Protein AF-A0A1Y1NJ45-F1 (afdb_monomer)

Solvent-accessible surface area (backbone atoms only — not comparable to full-atom values): 7985 Å² total; per-residue (Å²): 138,84,81,80,82,83,87,80,72,80,78,77,74,79,76,69,80,64,77,58,58,68,73,54,51,50,49,52,55,50,52,35,46,43,73,50,48,62,86,56,93,63,88,50,78,90,47,45,63,61,34,39,52,48,31,39,54,49,48,51,52,51,54,50,58,70,46,32,60,91,89,57,95,61,66,85,69,90,86,87,76,86,72,85,90,79,79,76,90,71,61,75,84,65,63,78,72,66,75,86,72,83,82,74,89,77,80,84,85,85,84,80,81,88,131

Organism: Photinus pyralis (NCBI:txid7054)

Nearest PDB structures (foldseek):
  5hyc-assembly1_A  TM=8.487E-01  e=8.326E-08  Pyricularia oryzae 70-15
  5hxl-assembly1_A-2  TM=9.280E-01  e=4.663E-07  Pyricularia oryzae 70-15
  5hyc-assembly1_B  TM=8.579E-01  e=4.970E-07  Pyricularia oryzae 70-15
  8glv-assembly1_Lr  TM=4.256E-01  e=1.423E+00  Chlamydomonas reinhardtii

pLDDT: mean 78.58, std 21.64, range [36.03, 98.62]

Foldseek 3Di:
DDDDDDPPDDPPPPPDDPLDDPVVLVVQLVVQLCVLPVPPPFDDPVCQVVSQVSSQVSSVVVSQVSSADPPDPHRPDDDDDGDDDDHDDDDPVVVVPDDDDDDPDDDDDDDDDDD

Structure (mmCIF, N/CA/C/O backbone):
data_AF-A0A1Y1NJ45-F1
#
_entry.id   AF-A0A1Y1NJ45-F1
#
loop_
_atom_site.group_PDB
_atom_site.id
_atom_site.type_symbol
_atom_site.label_atom_id
_atom_site.label_alt_id
_atom_site.label_comp_id
_atom_site.label_asym_id
_atom_site.label_entity_id
_atom_site.label_seq_id
_atom_site.pdbx_PDB_ins_code
_atom_site.Cartn_x
_atom_site.Cartn_y
_atom_site.Cartn_z
_atom_site.occupancy
_atom_site.B_iso_or_equiv
_atom_site.auth_seq_id
_atom_site.auth_comp_id
_atom_site.auth_asym_id
_atom_site.auth_atom_id
_atom_site.pdbx_PDB_model_num
ATOM 1 N N . PRO A 1 1 ? -55.358 14.114 4.532 1.00 41.25 1 PRO A N 1
ATOM 2 C CA . PRO A 1 1 ? -54.244 14.754 3.794 1.00 41.25 1 PRO A CA 1
ATOM 3 C C . PRO A 1 1 ? -52.957 14.746 4.633 1.00 41.25 1 PRO A C 1
ATOM 5 O O . PRO A 1 1 ? -52.776 15.589 5.504 1.00 41.25 1 PRO A O 1
ATOM 8 N N . ALA A 1 2 ? -52.117 13.729 4.429 1.00 41.97 2 ALA A N 1
ATOM 9 C CA . ALA A 1 2 ? -50.810 13.631 5.070 1.00 41.97 2 ALA A CA 1
ATOM 10 C C . ALA A 1 2 ? -49.807 14.482 4.279 1.00 41.97 2 ALA A C 1
ATOM 12 O O . ALA A 1 2 ? -49.565 14.217 3.102 1.00 41.97 2 ALA A O 1
ATOM 13 N N . SER A 1 3 ? -49.274 15.525 4.910 1.00 52.06 3 SER A N 1
ATOM 14 C CA . SER A 1 3 ? -48.215 16.355 4.340 1.00 52.06 3 SER A CA 1
ATOM 15 C C . SER A 1 3 ? -46.925 15.537 4.223 1.00 52.06 3 SER A C 1
ATOM 17 O O . SER A 1 3 ? -46.461 14.958 5.204 1.00 52.06 3 SER A O 1
ATOM 19 N N . LEU A 1 4 ? -46.370 15.478 3.012 1.00 56.03 4 LEU A N 1
ATOM 20 C CA . LEU A 1 4 ? -45.058 14.898 2.712 1.00 56.03 4 LEU A CA 1
ATOM 21 C C . LEU A 1 4 ? -43.952 15.659 3.471 1.00 56.03 4 LEU A C 1
ATOM 23 O O . LEU A 1 4 ? -44.031 16.886 3.554 1.00 56.03 4 LEU A O 1
ATOM 27 N N . PRO A 1 5 ? -42.915 14.985 4.002 1.00 51.34 5 PRO A N 1
ATOM 28 C CA . PRO A 1 5 ? -41.789 15.678 4.613 1.00 51.34 5 PRO A CA 1
ATOM 29 C C . PRO A 1 5 ? -40.926 16.383 3.553 1.00 51.34 5 PRO A C 1
ATOM 31 O O . PRO A 1 5 ? -40.554 15.798 2.535 1.00 51.34 5 PRO A O 1
ATOM 34 N N . ASP A 1 6 ? -40.620 17.649 3.834 1.00 49.59 6 ASP A N 1
ATOM 35 C CA . ASP A 1 6 ? -39.741 18.545 3.082 1.00 49.59 6 ASP A CA 1
ATOM 36 C C . ASP A 1 6 ? -38.324 17.950 2.928 1.00 49.59 6 ASP A C 1
ATOM 38 O O . ASP A 1 6 ? -37.653 17.635 3.912 1.00 49.59 6 ASP A O 1
ATOM 42 N N . GLN A 1 7 ? -37.873 17.765 1.681 1.00 54.78 7 GLN A N 1
ATOM 43 C CA . GLN A 1 7 ? -36.619 17.082 1.322 1.00 54.78 7 GLN A CA 1
ATOM 44 C C . GLN A 1 7 ? -35.407 18.027 1.207 1.00 54.78 7 GLN A C 1
ATOM 46 O O . GLN A 1 7 ? -34.398 17.666 0.602 1.00 54.78 7 GLN A O 1
ATOM 51 N N . THR A 1 8 ? -35.471 19.230 1.780 1.00 53.28 8 THR A N 1
ATOM 52 C CA . THR A 1 8 ? -34.519 20.306 1.447 1.00 53.28 8 THR A CA 1
ATOM 53 C C . THR A 1 8 ? -33.419 20.558 2.490 1.00 53.28 8 THR A C 1
ATOM 55 O O . THR A 1 8 ? -32.697 21.547 2.399 1.00 53.28 8 THR A O 1
ATOM 58 N N . THR A 1 9 ? -33.213 19.674 3.476 1.00 57.72 9 THR A N 1
ATOM 59 C CA . THR A 1 9 ? -32.090 19.829 4.424 1.00 57.72 9 THR A CA 1
ATOM 60 C C . THR A 1 9 ? -30.815 19.155 3.893 1.00 57.72 9 THR A C 1
ATOM 62 O O . THR A 1 9 ? -30.793 17.925 3.776 1.00 57.72 9 THR A O 1
ATOM 65 N N . PRO A 1 10 ? -29.718 19.890 3.610 1.00 51.12 10 PRO A N 1
ATOM 66 C CA . PRO A 1 10 ? -28.435 19.257 3.335 1.00 51.12 10 PRO A CA 1
ATOM 67 C C . PRO A 1 10 ? -28.021 18.461 4.574 1.00 51.12 10 PRO A C 1
ATOM 69 O O . PRO A 1 10 ? -27.891 19.011 5.669 1.00 51.12 10 PRO A O 1
ATOM 72 N N . ARG A 1 11 ? -27.848 17.143 4.419 1.00 52.59 11 ARG A N 1
ATOM 73 C CA . ARG A 1 11 ? -27.326 16.283 5.485 1.00 52.59 11 ARG A CA 1
ATOM 74 C C . ARG A 1 11 ? -25.942 16.801 5.858 1.00 52.59 11 ARG A C 1
ATOM 76 O O . ARG A 1 11 ? -24.977 16.537 5.148 1.00 52.59 11 ARG A O 1
ATOM 83 N N . ALA A 1 12 ? -25.837 17.518 6.971 1.00 54.06 12 ALA A N 1
ATOM 84 C CA . ALA A 1 12 ? -24.561 17.734 7.625 1.00 54.06 12 ALA A CA 1
ATOM 85 C C . ALA A 1 12 ? -24.024 16.348 7.999 1.00 54.06 12 ALA A C 1
ATOM 87 O O . ALA A 1 12 ? -24.472 15.730 8.967 1.00 54.06 12 ALA A O 1
ATOM 88 N N . ILE A 1 13 ? -23.124 15.813 7.172 1.00 57.84 13 ILE A N 1
ATOM 89 C CA . ILE A 1 13 ? -22.420 14.575 7.473 1.00 57.84 13 ILE A CA 1
ATOM 90 C C . ILE A 1 13 ? -21.563 14.914 8.684 1.00 57.84 13 ILE A C 1
ATOM 92 O O . ILE A 1 13 ? -20.560 15.618 8.574 1.00 57.84 13 ILE A O 1
ATOM 96 N N . LYS A 1 14 ? -22.009 14.489 9.866 1.00 52.00 14 LYS A N 1
ATOM 97 C CA . LYS A 1 14 ? -21.235 14.595 11.097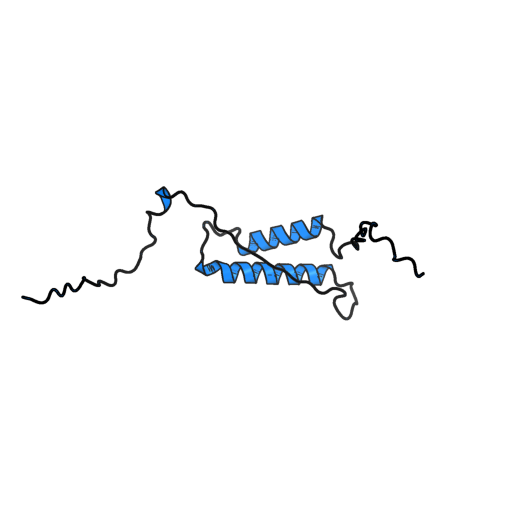 1.00 52.00 14 LYS A CA 1
ATOM 98 C C . LYS A 1 14 ? -20.003 13.716 10.892 1.00 52.00 14 LYS A C 1
ATOM 100 O O . LYS A 1 14 ? -20.064 12.511 11.112 1.00 52.00 14 LYS A O 1
ATOM 105 N N . MET A 1 15 ? -18.921 14.300 10.378 1.00 59.44 15 MET A N 1
ATOM 106 C CA . MET A 1 15 ? -17.644 13.615 10.226 1.00 59.44 15 MET A CA 1
ATOM 107 C C . MET A 1 15 ? -17.171 13.300 11.641 1.00 59.44 15 MET A C 1
ATOM 109 O O . MET A 1 15 ? -16.692 14.180 12.356 1.00 59.44 15 MET A O 1
ATOM 113 N N . SER A 1 16 ? -17.403 12.065 12.089 1.00 69.88 16 SER A N 1
ATOM 114 C CA . SER A 1 16 ? -16.816 11.561 13.325 1.00 69.88 16 SER A CA 1
ATOM 115 C C . SER A 1 16 ? -15.316 11.815 13.263 1.00 69.88 16 SER A C 1
ATOM 117 O O . SER A 1 16 ? -14.713 11.585 12.210 1.00 69.88 16 SER A O 1
ATOM 119 N N . SER A 1 17 ? -14.720 12.289 14.360 1.00 81.88 17 SER A N 1
ATOM 120 C CA . SER A 1 17 ? -13.270 12.476 14.403 1.00 81.88 17 SER A CA 1
ATOM 121 C C . SER A 1 17 ? -12.595 11.174 13.965 1.00 81.88 17 SER A C 1
ATOM 123 O O . SER A 1 17 ? -12.954 10.115 14.493 1.00 81.88 17 SER A O 1
ATOM 125 N N . PRO A 1 18 ? -11.671 11.214 12.990 1.00 86.94 18 PRO A N 1
ATOM 126 C CA . PRO A 1 18 ? -10.984 10.012 12.561 1.00 86.94 18 PRO A CA 1
ATOM 127 C C . PRO A 1 18 ? -10.214 9.419 13.750 1.00 86.94 18 PRO A C 1
ATOM 129 O O . PRO A 1 18 ? -9.721 10.175 14.594 1.00 86.94 18 PRO A O 1
ATOM 132 N N . PRO A 1 19 ? -10.081 8.084 13.823 1.00 90.75 19 PRO A N 1
ATOM 133 C CA . PRO A 1 19 ? -9.380 7.420 14.922 1.00 90.75 19 PRO A CA 1
ATOM 134 C C . PRO A 1 19 ? -7.878 7.734 14.954 1.00 90.75 19 PRO A C 1
ATOM 136 O O . PRO A 1 19 ? -7.219 7.474 15.952 1.00 90.75 19 PRO A O 1
ATOM 139 N N . ILE A 1 20 ? -7.341 8.300 13.869 1.00 91.94 20 ILE A N 1
ATOM 140 C CA . ILE A 1 20 ? -5.956 8.753 13.753 1.00 91.94 20 ILE A CA 1
ATOM 141 C C . ILE A 1 20 ? -5.976 10.210 13.280 1.00 91.94 20 ILE A C 1
ATOM 143 O O . ILE A 1 20 ? -6.664 10.515 12.297 1.00 91.94 20 ILE A O 1
ATOM 147 N N . PRO A 1 21 ? -5.218 11.118 13.921 1.00 93.69 21 PRO A N 1
ATOM 148 C CA . PRO A 1 21 ? -5.087 12.494 13.460 1.00 93.69 21 PRO A CA 1
ATOM 149 C C . PRO A 1 21 ? -4.571 12.567 12.019 1.00 93.69 21 PRO A C 1
ATOM 151 O O . PRO A 1 21 ? -3.629 11.868 11.649 1.00 93.69 21 PRO A O 1
ATOM 154 N N . PHE A 1 22 ? -5.126 13.469 11.209 1.00 93.88 22 PHE A N 1
ATOM 155 C CA . PHE A 1 22 ? -4.787 13.563 9.783 1.00 93.88 22 PHE A CA 1
ATOM 156 C C . PHE A 1 22 ? -3.289 13.794 9.522 1.00 93.88 22 PHE A C 1
ATOM 158 O O . PHE A 1 22 ? -2.710 13.173 8.634 1.00 93.88 22 PHE A O 1
ATOM 165 N N . ASN A 1 23 ? -2.637 14.631 10.336 1.00 95.88 23 ASN A N 1
ATOM 166 C CA . ASN A 1 23 ? -1.191 14.860 10.244 1.00 95.88 23 ASN A CA 1
ATOM 167 C C . ASN A 1 23 ? -0.394 13.564 10.422 1.00 95.88 23 ASN A C 1
ATOM 169 O O . ASN A 1 23 ? 0.578 13.333 9.705 1.00 95.88 23 ASN A O 1
ATOM 173 N N . ARG A 1 24 ? -0.834 12.701 11.342 1.00 96.50 24 ARG A N 1
ATOM 174 C CA . ARG A 1 24 ? -0.193 11.415 11.597 1.00 96.50 24 ARG A CA 1
ATOM 175 C C . ARG A 1 24 ? -0.460 10.427 10.466 1.00 96.50 24 ARG A C 1
ATOM 177 O O . ARG A 1 24 ? 0.473 9.805 9.975 1.00 96.50 24 ARG A O 1
ATOM 184 N N . LEU A 1 25 ? -1.699 10.359 9.980 1.00 96.50 25 LEU A N 1
ATOM 185 C CA . LEU A 1 25 ? -2.052 9.541 8.818 1.00 96.50 25 LEU A CA 1
ATOM 186 C C . LEU A 1 25 ? -1.215 9.911 7.583 1.00 96.50 25 LEU A C 1
ATOM 188 O O . LEU A 1 25 ? -0.735 9.028 6.878 1.00 96.50 25 LEU A O 1
ATOM 192 N N . LYS A 1 26 ? -0.991 11.213 7.353 1.00 97.44 26 LYS A N 1
ATOM 193 C CA . LYS A 1 26 ? -0.122 11.712 6.280 1.00 97.44 26 LYS A CA 1
ATOM 194 C C . LYS A 1 26 ? 1.324 11.243 6.446 1.00 97.44 26 LYS A C 1
ATOM 196 O O . LYS A 1 26 ? 1.930 10.833 5.459 1.00 97.44 26 LYS A O 1
ATOM 201 N N . GLN A 1 27 ? 1.872 11.308 7.662 1.00 98.12 27 GLN A N 1
ATOM 202 C CA . GLN A 1 27 ? 3.226 10.818 7.948 1.00 98.12 27 GLN A CA 1
ATOM 203 C C . GLN A 1 27 ? 3.336 9.324 7.639 1.00 98.12 27 GLN A C 1
ATOM 205 O O . GLN A 1 27 ? 4.167 8.946 6.824 1.00 98.12 27 GLN A O 1
ATOM 210 N N . ILE A 1 28 ? 2.423 8.508 8.179 1.00 97.94 28 ILE A N 1
ATOM 211 C CA . ILE A 1 28 ? 2.377 7.062 7.915 1.00 97.94 28 ILE A CA 1
ATOM 212 C C . ILE A 1 28 ? 2.335 6.797 6.407 1.00 97.94 28 ILE A C 1
ATOM 214 O O . ILE A 1 28 ? 3.156 6.041 5.901 1.00 97.94 28 ILE A O 1
ATOM 218 N N . ALA A 1 29 ? 1.417 7.443 5.679 1.00 98.06 29 ALA A N 1
ATOM 219 C CA . ALA A 1 29 ? 1.276 7.273 4.233 1.00 98.06 29 ALA A CA 1
ATOM 220 C C . ALA A 1 29 ? 2.555 7.654 3.464 1.00 98.06 29 ALA A C 1
ATOM 222 O O . ALA A 1 29 ? 2.925 6.988 2.500 1.00 98.06 29 ALA A O 1
ATOM 223 N N . THR A 1 30 ? 3.244 8.710 3.900 1.00 98.38 30 THR A N 1
ATOM 224 C CA . THR A 1 30 ? 4.509 9.154 3.297 1.00 98.38 30 THR A CA 1
ATOM 225 C C . THR A 1 30 ? 5.605 8.117 3.524 1.00 98.38 30 THR A C 1
ATOM 227 O O . THR A 1 30 ? 6.269 7.705 2.574 1.00 98.38 30 THR A O 1
ATOM 230 N N . ASP A 1 31 ? 5.747 7.640 4.758 1.00 98.12 31 ASP A N 1
ATOM 231 C CA . ASP A 1 31 ? 6.787 6.689 5.140 1.00 98.12 31 ASP A CA 1
ATOM 232 C C . ASP A 1 31 ? 6.598 5.341 4.434 1.00 98.12 31 ASP A C 1
ATOM 234 O O . ASP A 1 31 ? 7.551 4.793 3.882 1.00 98.12 31 ASP A O 1
ATOM 238 N N . VAL A 1 32 ? 5.368 4.811 4.380 1.00 98.31 32 VAL A N 1
ATOM 239 C CA . VAL A 1 32 ? 5.108 3.523 3.710 1.00 98.31 32 VAL A CA 1
ATOM 240 C C . VAL A 1 32 ? 5.341 3.596 2.201 1.00 98.31 32 VAL A C 1
ATOM 242 O O . VAL A 1 32 ? 5.862 2.640 1.628 1.00 98.31 32 VAL A O 1
ATOM 245 N N . CYS A 1 33 ? 5.014 4.721 1.557 1.00 98.31 33 CYS A N 1
ATOM 246 C CA . CYS A 1 33 ? 5.317 4.936 0.144 1.00 98.31 33 CYS A CA 1
ATOM 247 C C . CYS A 1 33 ? 6.831 5.024 -0.084 1.00 98.31 33 CYS A C 1
ATOM 249 O O . CYS A 1 33 ? 7.361 4.315 -0.936 1.00 98.31 33 CYS A O 1
ATOM 251 N N . ASN A 1 34 ? 7.548 5.818 0.715 1.00 98.00 34 ASN A N 1
ATOM 252 C CA . ASN A 1 34 ? 9.005 5.936 0.609 1.00 98.00 34 ASN A CA 1
ATOM 253 C C . ASN A 1 34 ? 9.712 4.593 0.836 1.00 98.00 34 ASN A C 1
ATOM 255 O O . ASN A 1 34 ? 10.644 4.260 0.112 1.00 98.00 34 ASN A O 1
ATOM 259 N N . ASN A 1 35 ? 9.235 3.782 1.779 1.00 97.38 35 ASN A N 1
ATOM 260 C CA . ASN A 1 35 ? 9.801 2.458 2.032 1.00 97.38 35 ASN A CA 1
ATOM 261 C C . ASN A 1 35 ? 9.550 1.472 0.882 1.00 97.38 35 ASN A C 1
ATOM 263 O O . ASN A 1 35 ? 10.387 0.612 0.624 1.00 97.38 35 ASN A O 1
ATOM 267 N N . ALA A 1 36 ? 8.403 1.571 0.203 1.00 97.44 36 ALA A N 1
ATOM 268 C CA . ALA A 1 36 ? 8.049 0.652 -0.876 1.00 97.44 36 ALA A CA 1
ATOM 269 C C . ALA A 1 36 ? 8.700 1.018 -2.218 1.00 97.44 36 ALA A C 1
ATOM 271 O O . ALA A 1 36 ? 9.123 0.123 -2.948 1.00 97.44 36 ALA A O 1
ATOM 272 N N . ILE A 1 37 ? 8.757 2.313 -2.553 1.00 96.88 37 ILE A N 1
ATOM 273 C CA . ILE A 1 37 ? 9.157 2.792 -3.888 1.00 96.88 37 ILE A CA 1
ATOM 274 C C . ILE A 1 37 ? 10.220 3.895 -3.875 1.00 96.88 37 ILE A C 1
ATOM 276 O O . ILE A 1 37 ? 10.677 4.295 -4.940 1.00 96.88 37 ILE A O 1
ATOM 280 N N . GLY A 1 38 ? 10.653 4.388 -2.713 1.00 95.12 38 GLY A N 1
ATOM 281 C CA . GLY A 1 38 ? 11.580 5.524 -2.624 1.00 95.12 38 GLY A CA 1
ATOM 282 C C . GLY A 1 38 ? 12.984 5.253 -3.172 1.00 95.12 38 GLY A C 1
ATOM 283 O O . GLY A 1 38 ? 13.697 6.195 -3.497 1.00 95.12 38 GLY A O 1
ATOM 284 N N . SER A 1 39 ? 13.378 3.983 -3.306 1.00 94.56 39 SER A N 1
ATOM 285 C CA . SER A 1 39 ? 14.638 3.570 -3.941 1.00 94.56 39 SER A CA 1
ATOM 286 C C . SER A 1 39 ? 14.493 3.189 -5.419 1.00 94.56 39 SER A C 1
ATOM 288 O O . SER A 1 39 ? 15.487 2.856 -6.062 1.00 94.56 39 SER A O 1
ATOM 290 N N . ALA A 1 40 ? 13.275 3.197 -5.971 1.00 94.50 40 ALA A N 1
ATOM 291 C CA . ALA A 1 40 ? 13.047 2.869 -7.370 1.00 94.50 40 ALA A CA 1
ATOM 292 C C . ALA A 1 40 ? 13.380 4.075 -8.258 1.00 94.50 40 ALA A C 1
ATOM 294 O O . ALA A 1 40 ? 12.756 5.128 -8.157 1.00 94.50 40 ALA A O 1
ATOM 295 N N . GLU A 1 41 ? 14.341 3.910 -9.165 1.00 92.56 41 GLU A N 1
ATOM 296 C CA . GLU A 1 41 ? 14.735 4.974 -10.099 1.00 92.56 41 GLU A CA 1
ATOM 297 C C . GLU A 1 41 ? 13.737 5.159 -11.252 1.00 92.56 41 GLU A C 1
ATOM 299 O O . GLU A 1 41 ? 13.655 6.225 -11.859 1.00 92.56 41 GLU A O 1
ATOM 304 N N . PHE A 1 42 ? 12.970 4.11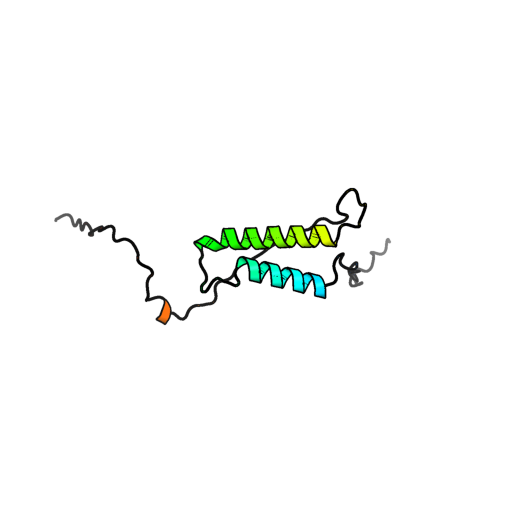6 -11.571 1.00 92.38 42 PHE A N 1
ATOM 305 C CA . PHE A 1 42 ? 11.996 4.107 -12.656 1.00 92.38 42 PHE A CA 1
ATOM 306 C C . PHE A 1 42 ? 10.781 3.257 -12.297 1.00 92.38 42 PHE A C 1
ATOM 308 O O . PHE A 1 42 ? 10.844 2.340 -11.475 1.00 92.38 42 PHE A O 1
ATOM 315 N N . TYR A 1 43 ? 9.664 3.547 -12.964 1.00 94.00 43 TYR A N 1
ATOM 316 C CA . TYR A 1 43 ? 8.490 2.688 -12.911 1.00 94.00 43 TYR A CA 1
ATOM 317 C C . TYR A 1 43 ? 8.826 1.320 -13.509 1.00 94.00 43 TYR A C 1
ATOM 319 O O . TYR A 1 43 ? 9.274 1.220 -14.652 1.00 94.00 43 TYR A O 1
ATOM 327 N N . ASP A 1 44 ? 8.569 0.266 -12.744 1.00 94.31 44 ASP A N 1
ATOM 328 C CA . ASP A 1 44 ? 8.722 -1.111 -13.187 1.00 94.31 44 ASP A CA 1
ATOM 329 C C . ASP A 1 44 ? 7.394 -1.839 -13.017 1.00 94.31 44 ASP A C 1
ATOM 331 O O . ASP A 1 44 ? 7.001 -2.190 -11.903 1.00 94.31 44 ASP A O 1
ATOM 335 N N . HIS A 1 45 ? 6.700 -2.066 -14.133 1.00 95.50 45 HIS A N 1
ATOM 336 C CA . HIS A 1 45 ? 5.386 -2.704 -14.133 1.00 95.50 45 HIS A CA 1
ATOM 337 C C . HIS A 1 45 ? 5.403 -4.057 -13.407 1.00 95.50 45 HIS A C 1
ATOM 339 O O . HIS A 1 45 ? 4.487 -4.344 -12.639 1.00 95.50 45 HIS A O 1
ATOM 345 N N . ALA A 1 46 ? 6.483 -4.834 -13.560 1.00 97.06 46 ALA A N 1
ATOM 346 C CA . ALA A 1 46 ? 6.627 -6.153 -12.946 1.00 97.06 46 ALA A CA 1
ATOM 347 C C . ALA A 1 46 ? 6.697 -6.109 -11.409 1.00 97.06 46 ALA A C 1
ATOM 349 O O . ALA A 1 46 ? 6.407 -7.104 -10.753 1.00 97.06 46 ALA A O 1
ATOM 350 N N . LYS A 1 47 ? 7.058 -4.961 -10.820 1.00 97.25 47 LYS A N 1
ATOM 351 C CA . LYS A 1 47 ? 7.158 -4.780 -9.363 1.00 97.25 47 LYS A CA 1
ATOM 352 C C . LYS A 1 47 ? 5.942 -4.089 -8.753 1.00 97.25 47 LYS A C 1
ATOM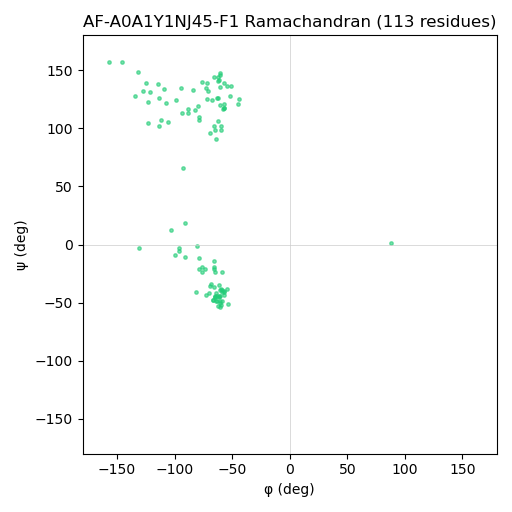 354 O O . LYS A 1 47 ? 5.824 -4.044 -7.532 1.00 97.25 47 LYS A O 1
ATOM 359 N N . THR A 1 48 ? 5.026 -3.560 -9.565 1.00 97.19 48 THR A N 1
ATOM 360 C CA . THR A 1 48 ? 3.885 -2.770 -9.065 1.00 97.19 48 THR A CA 1
ATOM 361 C C . THR A 1 48 ? 2.960 -3.546 -8.140 1.00 97.19 48 THR A C 1
ATOM 363 O O . THR A 1 48 ? 2.453 -2.971 -7.178 1.00 97.19 48 THR A O 1
ATOM 366 N N . GLU A 1 49 ? 2.766 -4.841 -8.388 1.00 98.00 49 GLU A N 1
ATOM 367 C CA . GLU A 1 49 ? 2.026 -5.721 -7.485 1.00 98.00 49 GLU A CA 1
ATOM 368 C C . GLU A 1 49 ? 2.707 -5.767 -6.113 1.00 98.00 49 GLU A C 1
ATOM 370 O O . GLU A 1 49 ? 2.098 -5.408 -5.106 1.00 98.00 49 GLU A O 1
ATOM 375 N N . GLN A 1 50 ? 4.003 -6.093 -6.087 1.00 98.25 50 GLN A N 1
ATOM 376 C CA . GLN A 1 50 ? 4.802 -6.149 -4.863 1.00 98.25 50 GLN A CA 1
ATOM 377 C C . GLN A 1 50 ? 4.791 -4.812 -4.107 1.00 98.25 50 GLN A C 1
ATOM 379 O O . GLN A 1 50 ? 4.636 -4.789 -2.881 1.00 98.25 50 GLN A O 1
ATOM 384 N N . TRP A 1 51 ? 4.941 -3.694 -4.817 1.00 98.56 51 TRP A N 1
ATOM 385 C CA . TRP A 1 51 ? 4.916 -2.357 -4.229 1.00 98.56 51 TRP A CA 1
ATOM 386 C C . TRP A 1 51 ? 3.551 -2.026 -3.620 1.00 98.56 51 TRP A C 1
ATOM 388 O O . TRP A 1 51 ? 3.495 -1.635 -2.454 1.00 98.56 51 TRP A O 1
ATOM 398 N N . ASN A 1 52 ? 2.449 -2.254 -4.343 1.00 98.38 52 ASN A N 1
ATOM 399 C CA . ASN A 1 52 ? 1.099 -2.036 -3.816 1.00 98.38 52 ASN A CA 1
ATOM 400 C C . ASN A 1 52 ? 0.812 -2.923 -2.601 1.00 98.38 52 ASN A C 1
ATOM 402 O O . ASN A 1 52 ? 0.318 -2.427 -1.588 1.00 98.38 52 ASN A O 1
ATOM 406 N N . SER A 1 53 ? 1.163 -4.213 -2.654 1.00 98.50 53 SER A N 1
ATOM 407 C CA . SER A 1 53 ? 1.011 -5.115 -1.509 1.00 98.50 53 SER A CA 1
ATOM 408 C C . SER A 1 53 ? 1.806 -4.622 -0.298 1.00 98.50 53 SER A C 1
ATOM 410 O O . SER A 1 53 ? 1.299 -4.652 0.823 1.00 98.50 53 SER A O 1
ATOM 412 N N . THR A 1 54 ? 3.027 -4.122 -0.504 1.00 98.38 54 THR A N 1
ATOM 413 C CA . THR A 1 54 ? 3.865 -3.572 0.573 1.00 98.38 54 THR A CA 1
ATOM 414 C C . THR A 1 54 ? 3.238 -2.323 1.193 1.00 98.38 54 THR A C 1
ATOM 416 O O . THR A 1 54 ? 3.156 -2.233 2.422 1.00 98.38 54 THR A O 1
ATOM 419 N N . ILE A 1 55 ? 2.739 -1.397 0.367 1.00 98.62 55 ILE A N 1
ATOM 420 C CA . ILE A 1 55 ? 2.072 -0.167 0.817 1.00 98.62 55 ILE A CA 1
ATOM 421 C C . ILE A 1 55 ? 0.814 -0.509 1.619 1.00 98.62 55 ILE A C 1
ATOM 423 O O . ILE A 1 55 ? 0.679 -0.070 2.760 1.00 98.62 55 ILE A O 1
ATOM 427 N N . ILE A 1 56 ? -0.079 -1.333 1.061 1.00 98.62 56 ILE A N 1
ATOM 428 C CA . ILE A 1 56 ? -1.358 -1.698 1.688 1.00 98.62 56 ILE A CA 1
ATOM 429 C C . ILE A 1 56 ? -1.117 -2.395 3.028 1.00 98.62 56 ILE A C 1
ATOM 431 O O . ILE A 1 56 ? -1.690 -1.999 4.043 1.00 98.62 56 ILE A O 1
ATOM 435 N N . ASN A 1 57 ? -0.232 -3.395 3.063 1.00 98.31 57 ASN A N 1
ATOM 436 C CA . ASN A 1 57 ? 0.048 -4.144 4.286 1.00 98.31 57 ASN A CA 1
ATOM 437 C C . ASN A 1 57 ? 0.671 -3.262 5.374 1.00 98.31 57 ASN A C 1
ATOM 439 O O . ASN A 1 57 ? 0.297 -3.373 6.541 1.00 98.31 57 ASN A O 1
ATOM 443 N N . SER A 1 58 ? 1.609 -2.385 5.010 1.00 98.38 58 SER A N 1
ATOM 444 C CA . SER A 1 58 ? 2.273 -1.498 5.973 1.00 98.38 58 SER A CA 1
ATOM 445 C C . SER A 1 58 ? 1.317 -0.430 6.501 1.00 98.38 58 SER A C 1
ATOM 447 O O . SER A 1 58 ? 1.267 -0.194 7.708 1.00 98.38 58 SER A O 1
ATOM 449 N N . MET A 1 59 ? 0.498 0.149 5.619 1.00 98.31 59 MET A N 1
ATOM 450 C CA . MET A 1 59 ? -0.525 1.124 5.984 1.00 98.31 59 MET A CA 1
ATOM 451 C C . MET A 1 59 ? -1.548 0.514 6.945 1.00 98.31 59 MET A C 1
ATOM 453 O O . MET A 1 59 ? -1.792 1.073 8.010 1.00 98.31 59 MET A O 1
ATOM 457 N N . LEU A 1 60 ? -2.104 -0.658 6.611 1.00 97.81 60 LEU A N 1
ATOM 458 C CA . LEU A 1 60 ? -3.087 -1.345 7.453 1.00 97.81 60 LEU A CA 1
ATOM 459 C C . LEU A 1 60 ? -2.518 -1.693 8.833 1.00 97.81 60 LEU A C 1
ATOM 461 O O . LEU A 1 60 ? -3.179 -1.439 9.837 1.00 97.81 60 LEU A O 1
ATOM 465 N N . LYS A 1 61 ? -1.284 -2.210 8.904 1.00 96.56 61 LYS A N 1
ATOM 466 C CA . LYS A 1 61 ? -0.616 -2.498 10.185 1.00 96.56 61 LYS A CA 1
ATOM 467 C C . LYS A 1 61 ? -0.483 -1.246 11.053 1.00 96.56 61 LYS A C 1
ATOM 469 O O . LYS A 1 61 ? -0.844 -1.290 12.227 1.00 96.56 61 LYS A O 1
ATOM 474 N N . ALA A 1 62 ? -0.005 -0.141 10.479 1.00 96.69 62 ALA A N 1
ATOM 475 C CA . ALA A 1 62 ? 0.186 1.108 11.208 1.00 96.69 62 ALA A CA 1
ATOM 476 C C . ALA A 1 62 ? -1.145 1.677 11.721 1.00 96.69 62 ALA A C 1
ATOM 478 O O . ALA A 1 62 ? -1.270 1.975 12.908 1.00 96.69 62 ALA A O 1
ATOM 479 N N . VAL A 1 63 ? -2.170 1.758 10.862 1.00 95.44 63 VAL A N 1
ATOM 480 C CA . VAL A 1 63 ? -3.452 2.348 11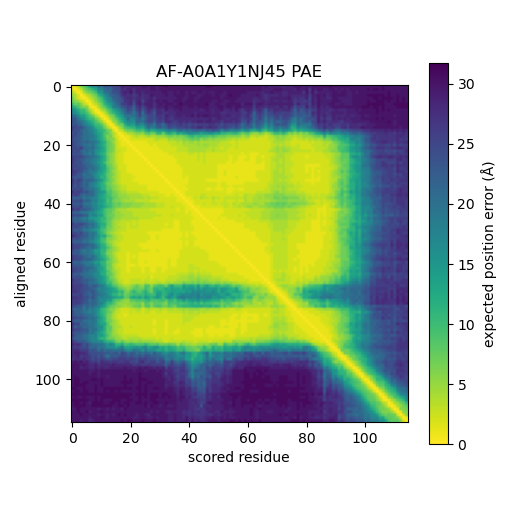.273 1.00 95.44 63 VAL A CA 1
ATOM 48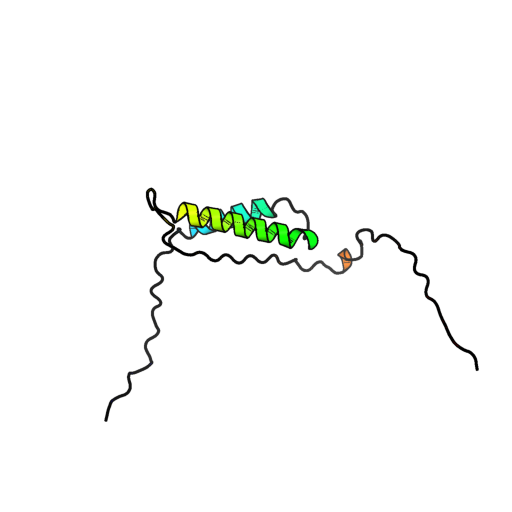1 C C . VAL A 1 63 ? -4.203 1.480 12.276 1.00 95.44 63 VAL A C 1
ATOM 483 O O . VAL A 1 63 ? -4.811 2.013 13.199 1.00 95.44 63 VAL A O 1
ATOM 486 N N . ILE A 1 64 ? -4.138 0.151 12.162 1.00 94.31 64 ILE A N 1
ATOM 487 C CA . ILE A 1 64 ? -4.736 -0.749 13.158 1.00 94.31 64 ILE A CA 1
ATOM 488 C C . ILE A 1 64 ? -4.015 -0.592 14.499 1.00 94.31 64 ILE A C 1
ATOM 490 O O . ILE A 1 64 ? -4.676 -0.462 15.528 1.00 94.31 64 ILE A O 1
ATOM 494 N N . SER A 1 65 ? -2.681 -0.554 14.495 1.00 92.81 65 SER A N 1
ATOM 495 C CA . SER A 1 65 ? -1.893 -0.418 15.723 1.00 92.81 65 SER A CA 1
ATOM 496 C C . SER A 1 65 ? -2.149 0.906 16.441 1.00 92.81 65 SER A C 1
ATOM 498 O O . SER A 1 65 ? -2.298 0.908 17.656 1.00 92.81 65 SER A O 1
ATOM 500 N N . GLU A 1 66 ? -2.206 2.027 15.718 1.00 92.06 66 GLU A N 1
ATOM 501 C CA . GLU A 1 66 ? -2.378 3.354 16.329 1.00 92.06 66 GLU A CA 1
ATOM 502 C C . GLU A 1 66 ? -3.830 3.660 16.723 1.00 92.06 66 GLU A C 1
ATOM 504 O O . GLU A 1 66 ? -4.071 4.511 17.575 1.00 92.06 66 GLU A O 1
ATOM 509 N N . SER A 1 67 ? -4.804 2.963 16.132 1.00 91.06 67 SER A N 1
ATOM 510 C CA . SER A 1 67 ? -6.229 3.138 16.449 1.00 91.06 67 SER A CA 1
ATOM 511 C C . SER A 1 67 ? -6.778 2.143 17.471 1.00 91.06 67 SER A C 1
ATOM 513 O O . SER A 1 67 ? -7.939 2.265 17.864 1.00 91.06 67 SER A O 1
ATOM 515 N N . THR A 1 68 ? -5.983 1.153 17.891 1.00 90.12 68 THR A N 1
ATOM 516 C CA . THR A 1 68 ? -6.395 0.158 18.888 1.00 90.12 68 THR A CA 1
ATOM 517 C C . THR A 1 68 ? -5.962 0.624 20.280 1.00 90.12 68 THR A C 1
ATOM 519 O O . THR A 1 68 ? -4.761 0.689 20.546 1.00 90.12 68 THR A O 1
ATOM 522 N N . PRO A 1 69 ? -6.901 0.948 21.190 1.00 83.50 69 PRO A N 1
ATOM 523 C CA . PRO A 1 69 ? -6.560 1.375 22.542 1.00 83.50 69 PRO A CA 1
ATOM 524 C C . PRO A 1 69 ? -5.787 0.297 23.307 1.00 83.50 69 PRO A C 1
ATOM 526 O O . PRO A 1 69 ? -6.053 -0.899 23.170 1.00 83.50 69 PRO A O 1
ATOM 529 N N . GLN A 1 70 ? -4.856 0.717 24.162 1.00 79.88 70 GLN A N 1
ATOM 530 C CA . GLN A 1 70 ? -4.090 -0.202 24.999 1.00 79.88 70 GLN A CA 1
ATOM 531 C C . GLN A 1 70 ? -5.032 -0.960 25.950 1.00 79.88 70 GLN A C 1
ATOM 533 O O . GLN A 1 70 ? -5.820 -0.351 26.670 1.00 79.88 70 GLN A O 1
ATOM 538 N N . GLY A 1 71 ? -4.972 -2.295 25.930 1.00 76.75 71 GLY A N 1
ATOM 539 C CA . GLY A 1 71 ? -5.869 -3.160 26.707 1.00 76.75 71 GLY A CA 1
ATOM 540 C C . GLY A 1 71 ? -7.190 -3.520 26.014 1.00 76.75 71 GLY A C 1
ATOM 541 O O . GLY A 1 71 ? -7.988 -4.255 26.592 1.00 76.75 71 GLY A O 1
ATOM 542 N N . ALA A 1 72 ? -7.428 -3.058 24.782 1.00 83.19 72 ALA A N 1
ATOM 543 C CA . ALA A 1 72 ? -8.560 -3.522 23.987 1.00 83.19 72 ALA A CA 1
ATOM 544 C C . ALA A 1 72 ? -8.343 -4.966 23.501 1.00 83.19 72 ALA A C 1
ATOM 546 O O . ALA A 1 72 ? -7.254 -5.334 23.062 1.00 83.19 72 ALA A O 1
ATOM 547 N N . SER A 1 73 ? -9.401 -5.780 23.535 1.00 79.44 73 SER A N 1
ATOM 548 C CA . SER A 1 73 ? -9.383 -7.159 23.026 1.00 79.44 73 SER A CA 1
ATOM 549 C C . SER A 1 73 ? -9.442 -7.244 21.497 1.00 79.44 73 SER A C 1
ATOM 551 O O . SER A 1 73 ? -9.097 -8.279 20.931 1.00 79.44 73 SER A O 1
ATOM 553 N N . ALA A 1 74 ? -9.883 -6.174 20.825 1.00 80.44 74 ALA A N 1
ATOM 554 C CA . ALA A 1 74 ? -9.996 -6.094 19.372 1.00 80.44 74 ALA A CA 1
ATOM 555 C C . ALA A 1 74 ? -9.966 -4.633 18.868 1.00 80.44 74 ALA A C 1
ATOM 557 O O . ALA A 1 74 ? -10.330 -3.718 19.616 1.00 80.44 74 ALA A O 1
ATOM 558 N N . PRO A 1 75 ? -9.600 -4.397 17.591 1.00 83.88 75 PRO A N 1
ATOM 559 C CA . PRO A 1 75 ? -9.685 -3.078 16.966 1.00 83.88 75 PRO A CA 1
ATOM 560 C C . PRO A 1 75 ? -11.125 -2.553 16.931 1.00 83.88 75 PRO A C 1
ATOM 562 O O . PRO A 1 75 ? -12.053 -3.270 16.557 1.00 83.88 75 PRO A O 1
ATOM 565 N N . SER A 1 76 ? -11.318 -1.278 17.274 1.00 87.00 76 SER A N 1
ATOM 566 C CA . SER A 1 76 ? -12.650 -0.644 17.310 1.00 87.00 76 SER A CA 1
ATOM 567 C C . SER A 1 76 ? -13.185 -0.237 15.930 1.00 87.00 76 SER A C 1
ATOM 569 O O . SER A 1 76 ? -14.359 0.099 15.792 1.00 87.00 76 SER A O 1
ATOM 571 N N . PHE A 1 77 ? -12.335 -0.270 14.901 1.00 90.75 77 PHE A N 1
ATOM 572 C CA . PHE A 1 77 ? -12.649 0.185 13.550 1.00 90.75 77 PHE A CA 1
ATOM 573 C C . PHE A 1 77 ? -12.227 -0.856 12.513 1.00 90.75 77 PHE A C 1
ATOM 575 O O . PHE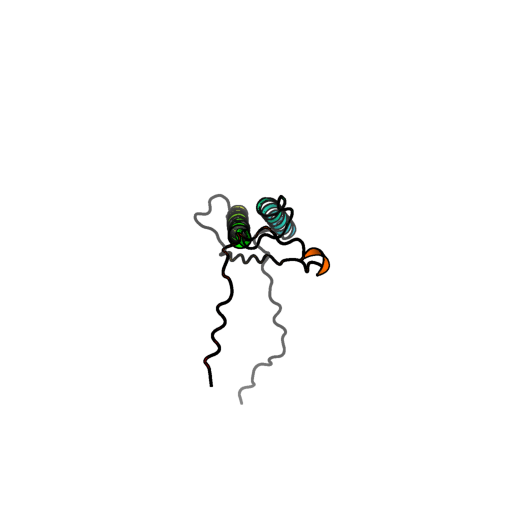 A 1 77 ? -11.235 -1.564 12.684 1.00 90.75 77 PHE A O 1
ATOM 582 N N . LYS A 1 78 ? -12.973 -0.919 11.405 1.00 92.69 78 LYS A N 1
ATOM 583 C CA . LYS A 1 78 ? -12.569 -1.652 10.200 1.00 92.69 78 LYS A CA 1
ATOM 584 C C . LYS A 1 78 ? -11.891 -0.682 9.242 1.00 92.69 78 LYS A C 1
ATOM 586 O O . LYS A 1 78 ? -12.421 0.398 8.991 1.00 92.69 78 LYS A O 1
ATOM 591 N N . PHE A 1 79 ? -10.760 -1.090 8.681 1.00 94.75 79 PHE A N 1
ATOM 592 C CA . PHE A 1 79 ? -9.999 -0.285 7.731 1.00 94.75 79 PHE A CA 1
ATOM 593 C C . PHE A 1 79 ? -9.989 -0.945 6.358 1.00 94.75 79 PHE A C 1
ATOM 595 O O . PHE A 1 79 ? -9.811 -2.156 6.243 1.00 94.75 79 PHE A O 1
ATOM 602 N N . ALA A 1 80 ? -10.149 -0.128 5.322 1.00 96.62 80 ALA A N 1
ATOM 603 C CA . ALA A 1 80 ? -9.915 -0.505 3.939 1.00 96.62 80 ALA A CA 1
ATOM 604 C C . ALA A 1 80 ? -8.848 0.433 3.370 1.00 96.62 80 ALA A C 1
ATOM 606 O O . ALA A 1 80 ? -8.934 1.649 3.542 1.00 96.62 80 ALA A O 1
ATOM 607 N N . CYS A 1 81 ? -7.838 -0.131 2.713 1.00 97.44 81 CYS A N 1
ATOM 608 C CA . CYS A 1 81 ? -6.767 0.621 2.074 1.00 97.44 81 CYS A CA 1
ATOM 609 C C . CYS A 1 81 ? -6.711 0.233 0.597 1.00 97.44 81 CYS A C 1
ATOM 611 O O . CYS A 1 81 ? -6.565 -0.943 0.268 1.00 97.44 81 CYS A O 1
ATOM 613 N N . ASN A 1 82 ? -6.847 1.224 -0.281 1.00 97.75 82 ASN A N 1
ATOM 614 C CA . ASN A 1 82 ? -6.592 1.093 -1.709 1.00 97.75 82 ASN A CA 1
ATOM 615 C C . ASN A 1 82 ? -5.309 1.865 -2.034 1.00 97.75 82 ASN A C 1
ATOM 617 O O . ASN A 1 82 ? -5.140 2.997 -1.581 1.00 97.75 82 ASN A O 1
ATOM 621 N N . SER A 1 83 ? -4.416 1.243 -2.798 1.00 97.81 83 SER A N 1
ATOM 622 C CA . SER A 1 83 ? -3.207 1.876 -3.318 1.00 97.81 83 SER A CA 1
ATOM 623 C C . SER A 1 83 ? -3.187 1.722 -4.834 1.00 97.81 83 SER A C 1
ATOM 625 O O . SER A 1 83 ? -3.588 0.682 -5.358 1.00 97.81 83 SER A O 1
ATOM 627 N N . THR A 1 84 ? -2.784 2.784 -5.529 1.00 97.69 84 THR A N 1
ATOM 628 C CA . THR A 1 84 ? -2.667 2.829 -6.988 1.00 97.69 84 THR A CA 1
ATOM 629 C C . THR A 1 84 ? -1.334 3.478 -7.340 1.00 97.69 84 THR A C 1
ATOM 631 O O . THR A 1 84 ? -1.043 4.579 -6.875 1.00 97.69 84 THR A O 1
ATOM 634 N N . ILE A 1 85 ? -0.538 2.817 -8.184 1.00 96.81 85 ILE A N 1
ATOM 635 C CA . ILE A 1 85 ? 0.739 3.334 -8.694 1.00 96.81 85 ILE A CA 1
ATOM 636 C C . ILE A 1 85 ? 0.542 3.713 -10.159 1.00 96.81 85 ILE A C 1
ATOM 638 O O . ILE A 1 85 ? 0.185 2.866 -10.977 1.00 96.81 85 ILE A O 1
ATOM 642 N N . VAL A 1 86 ? 0.789 4.980 -10.490 1.00 96.38 86 VAL A N 1
ATOM 643 C CA . VAL A 1 86 ? 0.588 5.532 -11.835 1.00 96.38 86 VAL A CA 1
ATOM 644 C C 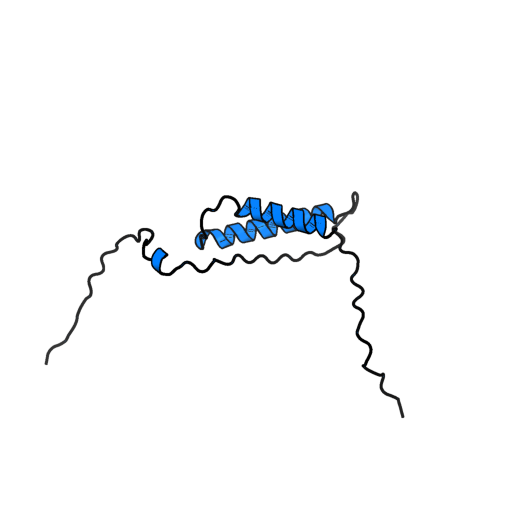. VAL A 1 86 ? 1.936 5.912 -12.437 1.00 96.38 86 VAL A C 1
ATOM 646 O O . VAL A 1 86 ? 2.702 6.662 -11.835 1.00 96.38 86 VAL A O 1
ATOM 649 N N . GLN A 1 87 ? 2.229 5.399 -13.633 1.00 94.44 87 GLN A N 1
ATOM 650 C CA . GLN A 1 87 ? 3.431 5.774 -14.373 1.00 94.44 87 GLN A CA 1
ATOM 651 C C . GLN A 1 87 ? 3.282 7.192 -14.938 1.00 94.44 87 GLN A C 1
ATOM 653 O O . GLN A 1 87 ? 2.264 7.529 -15.541 1.00 94.44 87 GLN A O 1
ATOM 658 N N . HIS A 1 88 ? 4.319 8.016 -14.788 1.00 91.88 88 HIS A N 1
ATOM 659 C CA . HIS A 1 88 ? 4.384 9.304 -15.474 1.00 91.88 88 HIS A CA 1
ATOM 660 C C . HIS A 1 88 ? 4.488 9.100 -16.991 1.00 91.88 88 HIS A C 1
ATOM 662 O O . HIS A 1 88 ? 5.176 8.191 -17.455 1.00 91.88 88 HIS A O 1
ATOM 668 N N . LEU A 1 89 ? 3.862 9.983 -17.772 1.00 88.69 89 LEU A N 1
ATOM 669 C CA . LEU A 1 89 ? 4.063 10.012 -19.221 1.00 88.69 89 LEU A CA 1
ATOM 670 C C . LEU A 1 89 ? 5.554 10.216 -19.523 1.00 88.69 89 LEU A C 1
ATOM 672 O O . LEU A 1 89 ? 6.129 11.249 -19.180 1.00 88.69 89 LEU A O 1
ATOM 676 N N . VAL A 1 90 ? 6.179 9.227 -20.159 1.00 80.00 90 VAL A N 1
ATOM 677 C CA . VAL A 1 90 ? 7.544 9.347 -20.681 1.00 80.00 90 VAL A CA 1
ATOM 678 C C . VAL A 1 90 ? 7.500 10.010 -22.062 1.00 80.00 90 VAL A C 1
ATOM 680 O O . VAL A 1 90 ? 6.693 9.594 -22.899 1.00 80.00 90 VAL A O 1
ATOM 683 N N . PRO A 1 91 ? 8.352 11.019 -22.336 1.00 78.69 91 PRO A N 1
ATOM 684 C CA . PRO A 1 91 ? 8.500 11.572 -23.676 1.00 78.69 91 PRO A CA 1
ATOM 685 C C . PRO A 1 91 ? 8.832 10.463 -24.677 1.00 78.69 91 PRO A C 1
ATOM 687 O O . PRO A 1 91 ? 9.674 9.602 -24.415 1.00 78.69 91 PRO A O 1
ATOM 690 N N . THR A 1 92 ? 8.196 10.489 -25.847 1.00 65.12 92 THR A N 1
ATOM 691 C CA . THR A 1 92 ? 8.352 9.456 -26.885 1.00 65.12 92 THR A CA 1
ATOM 692 C C . THR A 1 92 ? 9.792 9.293 -27.378 1.00 65.12 92 THR A C 1
ATOM 694 O O . THR A 1 92 ? 10.172 8.210 -27.815 1.00 65.12 92 THR A O 1
ATOM 697 N N . SER A 1 93 ? 10.632 10.319 -27.232 1.00 64.69 93 SER A N 1
ATOM 698 C CA . SER A 1 93 ? 12.069 10.260 -27.519 1.00 64.69 93 SER A CA 1
ATOM 699 C C . SER A 1 93 ? 12.849 9.306 -26.602 1.00 64.69 93 SER A C 1
ATOM 701 O O . SER A 1 93 ? 13.898 8.805 -27.002 1.00 64.69 93 SER A O 1
ATOM 703 N N . SER A 1 94 ? 12.342 9.003 -25.404 1.00 59.03 94 SER A N 1
ATOM 704 C CA . SER A 1 94 ? 12.972 8.086 -24.442 1.00 59.03 94 SER A CA 1
ATOM 705 C C . SER A 1 94 ? 12.518 6.627 -24.594 1.00 59.03 94 SER A C 1
ATOM 707 O O . SER A 1 94 ? 13.150 5.740 -24.023 1.00 59.03 94 SER A O 1
ATOM 709 N N . LEU A 1 95 ? 11.472 6.354 -25.387 1.00 55.94 95 LEU A N 1
ATOM 710 C CA . LEU A 1 95 ? 10.949 4.998 -25.633 1.00 55.94 95 LEU A CA 1
ATOM 711 C C . LEU A 1 95 ? 11.851 4.153 -26.551 1.00 55.94 95 LEU A C 1
ATOM 713 O O . LEU A 1 95 ? 11.798 2.928 -26.492 1.00 55.94 95 LEU A O 1
ATOM 717 N N . ASN A 1 96 ? 12.718 4.778 -27.357 1.00 46.62 96 ASN A N 1
ATOM 718 C CA . ASN A 1 96 ? 13.585 4.072 -28.313 1.00 46.62 96 ASN A CA 1
ATOM 719 C C . ASN A 1 96 ? 14.847 3.448 -27.696 1.00 46.62 96 ASN A C 1
ATOM 721 O O . ASN A 1 96 ? 15.604 2.783 -28.402 1.00 46.62 96 ASN A O 1
ATOM 725 N N . LYS A 1 97 ? 15.088 3.603 -26.388 1.00 49.50 97 LYS A N 1
ATOM 726 C CA . LYS A 1 97 ? 16.144 2.852 -25.694 1.00 49.50 97 LYS A CA 1
ATOM 727 C C . LYS A 1 97 ? 15.540 1.577 -25.111 1.00 49.50 97 LYS A C 1
ATOM 729 O O . LYS A 1 97 ? 15.393 1.431 -23.901 1.00 49.50 97 LYS A O 1
ATOM 734 N N . ALA A 1 98 ? 15.112 0.688 -26.006 1.00 49.66 98 ALA A N 1
ATOM 735 C CA . ALA A 1 98 ? 14.524 -0.588 -25.642 1.00 49.66 98 ALA A CA 1
ATOM 736 C C . ALA A 1 98 ? 15.499 -1.389 -24.765 1.00 49.66 98 ALA A C 1
ATOM 738 O O . ALA A 1 98 ? 16.603 -1.752 -25.173 1.00 49.66 98 ALA A O 1
ATOM 739 N N . ARG A 1 99 ? 15.041 -1.648 -23.539 1.00 53.00 99 ARG A N 1
ATOM 740 C CA . ARG A 1 99 ? 15.450 -2.750 -22.669 1.00 53.00 99 ARG A CA 1
ATOM 741 C C . ARG A 1 99 ? 15.525 -4.023 -23.521 1.00 53.00 99 ARG A C 1
ATOM 743 O O . ARG A 1 99 ? 14.557 -4.334 -24.212 1.00 53.00 99 ARG A O 1
ATOM 750 N N . GLY A 1 100 ? 16.681 -4.692 -23.504 1.00 49.03 100 GLY A N 1
ATOM 751 C CA . GLY A 1 100 ? 16.982 -5.865 -24.326 1.00 49.03 100 GLY A CA 1
ATOM 752 C C . GLY A 1 100 ? 15.833 -6.869 -24.347 1.00 49.03 100 GLY A C 1
ATOM 753 O O . GLY A 1 100 ? 15.400 -7.355 -23.305 1.00 49.03 100 GLY A O 1
ATOM 754 N N . THR A 1 101 ? 15.333 -7.135 -25.548 1.00 38.19 101 THR A N 1
ATOM 755 C CA . THR A 1 101 ? 14.453 -8.259 -25.843 1.00 38.19 101 THR A CA 1
ATOM 756 C C . THR A 1 101 ? 15.326 -9.351 -26.438 1.00 38.19 101 THR A C 1
ATOM 758 O O . THR A 1 101 ? 16.085 -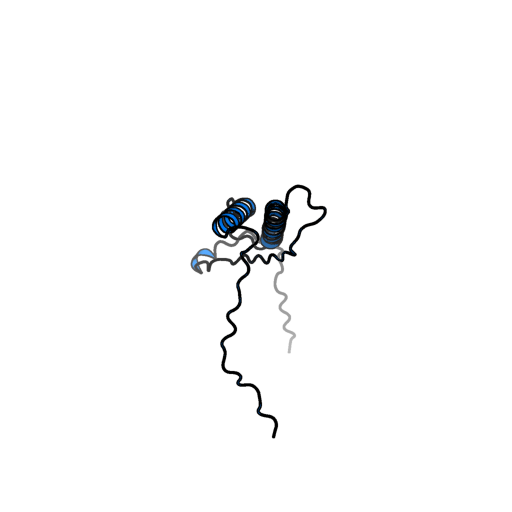9.116 -27.376 1.00 38.19 101 THR A O 1
ATOM 761 N N . GLU A 1 102 ? 15.282 -10.526 -25.822 1.00 44.22 102 GLU A N 1
ATOM 762 C CA . GLU A 1 102 ? 15.925 -11.738 -26.309 1.00 44.22 102 GLU A CA 1
ATOM 763 C C . GLU A 1 102 ? 15.416 -12.041 -27.723 1.00 44.22 102 GLU A C 1
ATOM 765 O O . GLU A 1 102 ? 14.223 -12.259 -27.942 1.00 44.22 102 GLU A O 1
ATOM 770 N N . THR A 1 103 ? 16.322 -12.027 -28.699 1.00 36.81 103 THR A N 1
ATOM 771 C CA . THR A 1 103 ? 16.029 -12.385 -30.084 1.00 36.81 103 THR A CA 1
ATOM 772 C C . THR A 1 103 ? 15.747 -13.887 -30.162 1.00 36.81 103 THR A C 1
ATOM 774 O O . THR A 1 103 ? 16.667 -14.693 -30.275 1.00 36.81 103 THR A O 1
ATOM 777 N N . LYS A 1 104 ? 14.474 -14.290 -30.132 1.00 42.38 104 LYS A N 1
ATOM 778 C CA . LYS A 1 104 ? 14.058 -15.477 -30.886 1.00 42.38 104 LYS A CA 1
ATOM 779 C C . LYS A 1 104 ? 13.903 -15.040 -32.337 1.00 42.38 104 LYS A C 1
ATOM 781 O O . LYS A 1 104 ? 13.018 -14.256 -32.662 1.00 42.38 104 LYS A O 1
ATOM 786 N N . GLU A 1 105 ? 14.812 -15.506 -33.186 1.00 44.38 105 GLU A N 1
ATOM 787 C CA . GLU A 1 105 ? 14.705 -15.361 -34.633 1.00 44.38 105 GLU A CA 1
ATOM 788 C C . GLU A 1 105 ? 13.452 -16.098 -35.128 1.00 44.38 105 GLU A C 1
ATOM 790 O O . GLU A 1 105 ? 13.435 -17.323 -35.209 1.00 44.38 105 GLU A O 1
ATOM 795 N N . GLU A 1 106 ? 12.408 -15.357 -35.489 1.00 39.72 106 GLU A N 1
ATOM 796 C CA . GLU A 1 106 ? 11.347 -15.853 -36.363 1.00 39.72 106 GLU A CA 1
ATOM 797 C C . GLU A 1 106 ? 11.418 -15.057 -37.668 1.00 39.72 106 GLU A C 1
ATOM 799 O O . GLU A 1 106 ? 11.042 -13.886 -37.739 1.00 39.72 106 GLU A O 1
ATOM 804 N N . LYS A 1 107 ? 11.999 -15.675 -38.703 1.00 38.91 107 LYS A N 1
ATOM 805 C CA . LYS A 1 107 ? 11.966 -15.141 -40.068 1.00 38.91 107 LYS A CA 1
ATOM 806 C C . LYS A 1 107 ? 10.577 -15.388 -40.678 1.00 38.91 107 LYS A C 1
ATOM 808 O O . LYS A 1 107 ? 10.035 -16.479 -40.511 1.00 38.91 107 LYS A O 1
ATOM 813 N N . PRO A 1 108 ? 10.026 -14.417 -41.426 1.00 42.94 108 PRO A N 1
ATOM 814 C CA . PRO A 1 108 ? 8.672 -14.480 -41.960 1.00 42.94 108 PRO A CA 1
ATOM 815 C C . PRO A 1 108 ? 8.570 -15.503 -43.098 1.00 42.94 108 PRO A C 1
ATOM 817 O O . PRO A 1 108 ? 9.298 -15.432 -44.088 1.00 42.94 108 PRO A O 1
ATOM 820 N N . HIS A 1 109 ? 7.636 -16.444 -42.968 1.00 41.69 109 HIS A N 1
ATOM 821 C CA . HIS A 1 109 ? 7.224 -17.341 -44.043 1.00 41.69 109 HIS A CA 1
ATOM 822 C C . HIS A 1 109 ? 6.261 -16.594 -44.977 1.00 41.69 109 HIS A C 1
ATOM 824 O O . HIS A 1 109 ? 5.111 -16.339 -44.617 1.00 41.69 109 HIS A O 1
ATOM 830 N N . ILE A 1 110 ? 6.730 -16.234 -46.175 1.00 49.72 110 ILE A N 1
ATOM 831 C CA . ILE A 1 110 ? 5.854 -15.794 -47.262 1.00 49.72 110 ILE A CA 1
ATOM 832 C C . ILE A 1 110 ? 5.413 -17.034 -48.047 1.00 49.72 110 ILE A C 1
ATOM 834 O O . ILE A 1 110 ? 6.224 -17.716 -48.666 1.00 49.72 110 ILE A O 1
ATOM 838 N N . SER A 1 111 ? 4.123 -17.355 -47.977 1.00 51.09 111 SER A N 1
ATOM 839 C CA . SER A 1 111 ? 3.472 -18.285 -48.899 1.00 51.09 111 SER A CA 1
ATOM 840 C C . SER A 1 1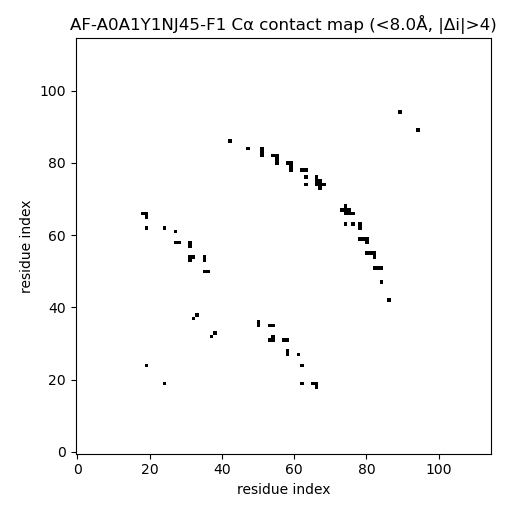11 ? 2.614 -17.457 -49.838 1.00 51.09 111 SER A C 1
ATOM 842 O O . SER A 1 111 ? 1.557 -16.967 -49.451 1.00 51.09 111 SER A O 1
ATOM 844 N N . THR A 1 112 ? 3.071 -17.291 -51.071 1.00 54.84 112 THR A N 1
ATOM 845 C CA . THR A 1 112 ? 2.197 -16.930 -52.188 1.00 54.84 112 THR A CA 1
ATOM 846 C C . THR A 1 112 ? 2.141 -18.129 -53.115 1.00 54.84 112 THR A C 1
ATOM 848 O O . THR A 1 112 ? 3.129 -18.465 -53.764 1.00 54.84 112 THR A O 1
ATOM 851 N N . SER A 1 113 ? 0.995 -18.808 -53.097 1.00 56.25 113 SER A N 1
ATOM 852 C CA . SER A 1 113 ? 0.624 -19.849 -54.051 1.00 56.25 113 SER A CA 1
ATOM 853 C C . SER A 1 113 ? 0.528 -19.271 -55.465 1.00 56.25 113 SER A C 1
ATOM 855 O O . SER A 1 113 ? 0.054 -18.151 -55.646 1.00 56.25 113 SER A O 1
ATOM 857 N N . SER A 1 114 ? 0.993 -20.052 -56.437 1.00 49.47 114 SER A N 1
ATOM 858 C CA . SER A 1 114 ? 0.892 -19.802 -57.874 1.00 49.47 114 SER A CA 1
ATOM 859 C C . SER A 1 114 ? -0.555 -19.744 -58.371 1.00 49.47 114 SER A C 1
ATOM 861 O O . SER A 1 114 ? -1.361 -20.576 -57.957 1.00 49.47 114 SER A O 1
ATOM 863 N N . GLU A 1 115 ? -0.814 -18.866 -59.342 1.00 36.03 115 GLU A N 1
ATOM 864 C CA . GLU A 1 115 ? -1.383 -19.211 -60.658 1.00 36.03 115 GLU A CA 1
ATOM 865 C C . GLU A 1 115 ? -0.863 -18.217 -61.707 1.00 36.03 115 GLU A C 1
ATOM 867 O O . GLU A 1 115 ? -0.769 -17.011 -61.376 1.00 36.03 115 GLU A O 1
#

Sequence (115 aa):
PASLPDQTTPRAIKMSSPPIPFNRLKQIATDVCNNAIGSAEFYDHAKTEQWNSTIINSMLKAVISESTPQGASAPSFKFACNSTIVQHLVPTSSLNKARGTETKEEKPHISTSSE

Secondary structure (DSSP, 8-state):
--PPPP---------PPPSS-HHHHHHHHHHHHHHHHTT-SS--GGGHHHHHHHHHHHHHHHHHHHHS-TT-SS-SS---------PPPPPGGGTTS------------------

InterPro domains:
  IPR005334 Dynein light chain Tctex-1-like [PF03645] (25-87)
  IPR038586 Tctex-1-like superfamily [G3DSA:3.30.1140.40] (23-113)

Mean predicted aligned error: 14.36 Å

Radius of gyration: 26.56 Å; Cα contacts (8 Å, |Δi|>4): 45; chains: 1; bounding box: 71×40×87 Å